Protein AF-A0A149QA70-F1 (afdb_monomer_lite)

Secondary structure (DSSP, 8-state):
----STHHHHHT--HHHHS-HHHHHHHHHHHTTS-GGGGGGGHHHHHHHHHHHTTT---HHHHHHHHHHTT--HHHHHHHHHHSTT--SS--

Sequence (92 aa):
MKATGNFEAARDVDPMVVLSDKTRAHIDHWLSKFPPDRKRSAVLQGLHAAQEQNQGWLTDELIAGVAKYLDLPPVWAYEVASFYSMFETEKV

Foldseek 3Di:
DPCPVCPVVLPPQALVPLDDPQLLVQLVVVCVVDDLVPLLVSLLSSLVSLCVVVVRADESSSLSSSQVSSVHDSVSSVCNLVVDPSHHHDDD

Radius of gyration: 12.08 Å; chains: 1; bounding box: 27×23×28 Å

pLDDT: mean 89.78, std 13.56, range [36.09, 97.94]

Structure (mmCIF, N/CA/C/O backbone):
data_AF-A0A149QA70-F1
#
_entry.id   AF-A0A149QA70-F1
#
loop_
_atom_site.group_PDB
_atom_site.id
_atom_site.type_symbol
_atom_site.label_atom_id
_atom_site.label_alt_id
_atom_site.label_comp_id
_atom_site.label_asym_id
_atom_site.label_entity_id
_atom_site.label_seq_id
_atom_site.pdbx_PDB_ins_code
_atom_site.Cartn_x
_atom_site.Cartn_y
_atom_site.Cartn_z
_atom_site.occupancy
_atom_site.B_iso_or_equiv
_atom_site.auth_seq_id
_atom_site.auth_comp_id
_atom_site.auth_asym_id
_atom_site.auth_atom_id
_atom_site.pdbx_PDB_model_num
ATOM 1 N N . MET A 1 1 ? 0.167 -11.701 16.856 1.00 44.34 1 MET A N 1
ATOM 2 C CA . MET A 1 1 ? -0.741 -11.364 15.741 1.00 44.34 1 MET A CA 1
ATOM 3 C C . MET A 1 1 ? -2.161 -11.673 16.187 1.00 44.34 1 MET A C 1
ATOM 5 O O . MET A 1 1 ? -2.484 -12.845 16.340 1.00 44.34 1 MET A O 1
ATOM 9 N N . LYS A 1 2 ? -2.982 -10.661 16.495 1.00 36.09 2 LYS A N 1
ATOM 10 C CA . LYS A 1 2 ? -4.428 -10.882 16.620 1.00 36.09 2 LYS A CA 1
ATOM 11 C C . LYS A 1 2 ? -4.941 -11.037 15.192 1.00 36.09 2 LYS A C 1
ATOM 13 O O . LYS A 1 2 ? -4.947 -10.069 14.446 1.00 36.09 2 LYS A O 1
ATOM 18 N N . ALA A 1 3 ? -5.238 -12.265 14.781 1.00 41.84 3 ALA A N 1
ATOM 19 C CA . ALA A 1 3 ? -5.828 -12.512 13.475 1.00 41.84 3 ALA A CA 1
ATOM 20 C C . ALA A 1 3 ? -7.254 -11.946 13.498 1.00 41.84 3 ALA A C 1
ATOM 22 O O . ALA A 1 3 ? -8.141 -12.535 14.108 1.00 41.84 3 ALA A O 1
ATOM 23 N N . THR A 1 4 ? -7.466 -10.798 12.862 1.00 56.84 4 THR A N 1
ATOM 24 C CA . THR A 1 4 ? -8.766 -10.121 12.716 1.00 56.84 4 THR A CA 1
ATOM 25 C C . THR A 1 4 ? -9.760 -10.894 11.839 1.00 56.84 4 THR A C 1
ATOM 27 O O . THR A 1 4 ? -10.868 -10.427 11.622 1.00 56.84 4 THR A O 1
ATOM 30 N N . GLY A 1 5 ? -9.409 -12.087 11.340 1.00 50.91 5 GLY A N 1
ATOM 31 C CA . GLY A 1 5 ? -10.277 -12.890 10.467 1.00 50.91 5 GLY A CA 1
ATOM 32 C C . GLY A 1 5 ? -10.369 -12.380 9.022 1.00 50.91 5 GLY A C 1
ATOM 33 O O . GLY A 1 5 ? -11.015 -13.010 8.194 1.00 50.91 5 GLY A O 1
ATOM 34 N N . ASN A 1 6 ? -9.662 -11.301 8.682 1.00 60.28 6 ASN A N 1
ATOM 35 C CA . ASN A 1 6 ? -9.771 -10.598 7.399 1.00 60.28 6 ASN A CA 1
ATOM 36 C C . ASN A 1 6 ? -8.897 -11.161 6.262 1.00 60.28 6 ASN A C 1
ATOM 38 O O . ASN A 1 6 ? -8.793 -10.556 5.196 1.00 60.28 6 ASN A O 1
ATOM 42 N N . PHE A 1 7 ? -8.284 -12.335 6.443 1.00 57.41 7 PHE A N 1
ATOM 43 C CA . PHE A 1 7 ? -7.491 -12.974 5.383 1.00 57.41 7 PHE A CA 1
ATOM 44 C C . PHE A 1 7 ? -8.344 -13.314 4.146 1.00 57.41 7 PHE A C 1
ATOM 46 O O . PHE A 1 7 ? -7.833 -13.323 3.030 1.00 57.41 7 PHE A O 1
ATOM 53 N N . GLU A 1 8 ? -9.644 -13.567 4.341 1.00 63.53 8 GLU A N 1
ATOM 54 C CA . GLU A 1 8 ? -10.623 -13.740 3.258 1.00 63.53 8 GLU A CA 1
ATOM 55 C C . GLU A 1 8 ? -10.823 -12.433 2.468 1.00 63.53 8 GLU A C 1
ATOM 57 O O . GLU A 1 8 ? -10.746 -12.451 1.244 1.00 63.53 8 GLU A O 1
ATOM 62 N N . ALA A 1 9 ? -10.970 -11.286 3.146 1.00 63.69 9 ALA A N 1
ATOM 63 C CA . ALA A 1 9 ? -11.139 -9.979 2.495 1.00 63.69 9 ALA A CA 1
ATOM 64 C C . ALA A 1 9 ? -9.899 -9.562 1.676 1.00 63.69 9 ALA A C 1
ATOM 66 O O . ALA A 1 9 ? -10.009 -8.993 0.592 1.00 63.69 9 ALA A O 1
ATOM 67 N N . ALA A 1 10 ? -8.703 -9.910 2.156 1.00 70.62 10 ALA A N 1
ATOM 68 C CA . ALA A 1 10 ? -7.445 -9.646 1.459 1.00 70.62 10 ALA A CA 1
ATOM 69 C C . ALA A 1 10 ? -7.178 -10.591 0.266 1.00 70.62 10 ALA A C 1
ATOM 71 O O . ALA A 1 10 ? -6.396 -10.247 -0.630 1.00 70.62 10 ALA A O 1
ATOM 72 N N . ARG A 1 11 ? -7.801 -11.781 0.231 1.00 73.06 11 ARG A N 1
ATOM 73 C CA . ARG A 1 11 ? -7.530 -12.818 -0.782 1.00 73.06 11 ARG A CA 1
ATOM 74 C C . ARG A 1 11 ? -7.904 -12.350 -2.184 1.00 73.06 11 ARG A C 1
ATOM 76 O O . ARG A 1 11 ? -7.071 -12.429 -3.087 1.00 73.06 11 ARG A O 1
ATOM 83 N N . ASP A 1 12 ? -9.081 -11.753 -2.334 1.00 79.06 12 ASP A N 1
ATOM 84 C CA . ASP A 1 12 ? -9.654 -11.389 -3.636 1.00 79.06 12 ASP A CA 1
ATOM 85 C C . ASP A 1 12 ? -9.637 -9.878 -3.913 1.00 79.06 12 ASP A C 1
ATOM 87 O O . ASP A 1 12 ? -10.302 -9.402 -4.827 1.00 79.06 12 ASP A O 1
ATOM 91 N N . VAL A 1 13 ? -8.832 -9.107 -3.166 1.00 88.25 13 VAL A N 1
ATOM 92 C CA . VAL A 1 13 ? -8.775 -7.652 -3.366 1.00 88.25 13 VAL A CA 1
ATOM 93 C C . VAL A 1 13 ? -8.249 -7.295 -4.763 1.00 88.25 13 VAL A C 1
ATOM 95 O O . VAL A 1 13 ? -7.199 -7.799 -5.177 1.00 88.25 13 VAL A O 1
ATOM 98 N N . ASP A 1 14 ? -8.959 -6.426 -5.479 1.00 92.88 14 ASP A N 1
ATOM 99 C CA . ASP A 1 14 ? -8.492 -5.841 -6.735 1.00 92.88 14 ASP A CA 1
ATOM 100 C C . ASP A 1 14 ? -7.782 -4.503 -6.439 1.00 92.88 14 ASP A C 1
ATOM 102 O O . ASP A 1 14 ? -8.440 -3.549 -5.999 1.00 92.88 14 ASP A O 1
ATOM 106 N N . PRO A 1 15 ? -6.456 -4.387 -6.673 1.00 93.69 15 PRO A N 1
ATOM 107 C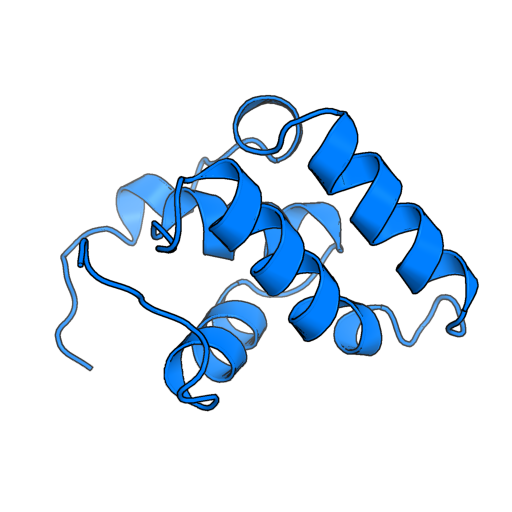 CA . PRO A 1 15 ? -5.715 -3.147 -6.444 1.00 93.69 15 PRO A CA 1
ATOM 108 C C . PRO A 1 15 ? -6.237 -1.959 -7.271 1.00 93.69 15 PRO A C 1
ATOM 110 O O . PRO A 1 15 ? -6.030 -0.807 -6.885 1.00 93.69 15 PRO A O 1
ATOM 113 N N . MET A 1 16 ? -6.918 -2.205 -8.397 1.00 94.81 16 MET A N 1
ATOM 114 C CA . MET A 1 16 ? -7.490 -1.148 -9.239 1.00 94.81 16 MET A CA 1
ATOM 115 C C . MET A 1 16 ? -8.760 -0.545 -8.634 1.00 94.81 16 MET A C 1
ATOM 117 O O . MET A 1 16 ? -9.081 0.615 -8.896 1.00 94.81 16 MET A O 1
ATOM 121 N N . VAL A 1 17 ? -9.462 -1.309 -7.798 1.00 94.12 17 VAL A N 1
ATOM 122 C CA . VAL A 1 17 ? -10.698 -0.872 -7.141 1.00 94.12 17 VAL A CA 1
ATOM 123 C C . VAL A 1 17 ? -10.406 -0.279 -5.766 1.00 94.12 17 VAL A C 1
ATOM 125 O O . VAL A 1 17 ? -10.952 0.765 -5.422 1.00 94.12 17 VAL A O 1
ATOM 128 N N . VAL A 1 18 ? -9.537 -0.923 -4.979 1.00 95.44 18 VAL A N 1
ATOM 129 C CA . VAL A 1 18 ? -9.293 -0.528 -3.580 1.00 95.44 18 VAL A CA 1
ATOM 130 C C . VAL A 1 18 ? -8.367 0.684 -3.447 1.00 95.44 18 VAL A C 1
ATOM 132 O O . VAL A 1 18 ? -8.517 1.478 -2.521 1.00 95.44 18 VAL A O 1
ATOM 135 N N . LEU A 1 19 ? -7.402 0.856 -4.355 1.00 97.12 19 LEU A N 1
ATOM 136 C CA . LEU A 1 19 ? -6.522 2.025 -4.356 1.00 97.12 19 LEU A CA 1
ATOM 137 C C . LEU A 1 19 ? -7.149 3.129 -5.208 1.00 97.12 19 LEU A C 1
ATOM 139 O O . LEU A 1 19 ? -7.749 2.865 -6.243 1.00 97.12 19 LEU A O 1
ATOM 143 N N . SER A 1 20 ? -7.001 4.381 -4.798 1.00 97.94 20 SER A N 1
ATOM 144 C CA . SER A 1 20 ? -7.392 5.524 -5.623 1.00 97.94 20 SER A CA 1
ATOM 145 C C . SER A 1 20 ? -6.368 5.778 -6.733 1.00 97.94 20 SER A C 1
ATOM 147 O O . SER A 1 20 ? -5.201 5.394 -6.612 1.00 97.94 20 SER A O 1
ATOM 149 N N . ASP A 1 21 ? -6.767 6.503 -7.783 1.00 97.69 21 ASP A N 1
ATOM 150 C CA . ASP A 1 21 ? -5.843 6.954 -8.835 1.00 97.69 21 ASP A CA 1
ATOM 151 C C . ASP A 1 21 ? -4.658 7.741 -8.263 1.00 97.69 21 ASP A C 1
ATOM 153 O O . ASP A 1 21 ? -3.512 7.533 -8.661 1.00 97.69 21 ASP A O 1
ATOM 157 N N . LYS A 1 22 ? -4.922 8.604 -7.272 1.00 97.69 22 LYS A N 1
ATOM 158 C CA . LYS A 1 22 ? -3.888 9.383 -6.582 1.00 97.69 22 LYS A CA 1
ATOM 159 C C . LYS A 1 22 ? -2.881 8.469 -5.879 1.00 97.69 22 LYS A C 1
ATOM 161 O O . LYS A 1 22 ? -1.678 8.701 -5.977 1.00 97.69 22 LYS A O 1
ATOM 166 N N . THR A 1 23 ? -3.362 7.436 -5.191 1.00 97.88 23 THR A N 1
ATOM 167 C CA . THR A 1 23 ? -2.515 6.470 -4.479 1.00 97.88 23 THR A CA 1
ATOM 168 C C . THR A 1 23 ? -1.656 5.669 -5.446 1.00 97.88 23 THR A C 1
ATOM 170 O O . THR A 1 23 ? -0.451 5.560 -5.238 1.00 97.88 23 THR A O 1
ATOM 173 N N . ARG A 1 24 ? -2.240 5.170 -6.541 1.00 97.94 24 ARG A N 1
ATOM 174 C CA . ARG A 1 24 ? -1.493 4.452 -7.584 1.00 97.94 24 ARG A CA 1
ATOM 175 C C . ARG A 1 24 ? -0.411 5.317 -8.217 1.00 97.94 24 ARG A C 1
ATOM 177 O O . ARG A 1 24 ? 0.742 4.904 -8.252 1.00 97.94 24 ARG A O 1
ATOM 184 N N . ALA A 1 25 ? -0.745 6.550 -8.598 1.00 97.88 25 ALA A N 1
ATOM 185 C CA . ALA A 1 25 ? 0.224 7.487 -9.158 1.00 97.88 25 ALA A CA 1
ATOM 186 C C . ALA A 1 25 ? 1.364 7.810 -8.173 1.00 97.88 25 ALA A C 1
ATOM 188 O O . ALA A 1 25 ? 2.521 7.941 -8.577 1.00 97.88 25 ALA A O 1
ATOM 189 N N . HIS A 1 26 ? 1.061 7.909 -6.873 1.00 97.69 26 HIS A N 1
ATOM 190 C CA . HIS A 1 26 ? 2.078 8.078 -5.834 1.00 97.69 26 HIS A CA 1
ATOM 191 C C . HIS A 1 26 ? 3.008 6.859 -5.762 1.00 97.69 26 HIS A C 1
ATOM 193 O O . HIS A 1 26 ? 4.228 7.016 -5.689 1.00 97.69 26 HIS A O 1
ATOM 199 N N . ILE A 1 27 ? 2.448 5.647 -5.811 1.00 97.12 27 ILE A N 1
ATOM 200 C CA . ILE A 1 27 ? 3.236 4.412 -5.824 1.00 97.12 27 ILE A CA 1
ATOM 201 C C . ILE A 1 27 ? 4.133 4.363 -7.065 1.00 97.12 27 ILE A C 1
ATOM 203 O O . ILE A 1 27 ? 5.332 4.130 -6.920 1.00 97.12 27 ILE A O 1
ATOM 207 N N . ASP A 1 28 ? 3.600 4.653 -8.252 1.00 96.81 28 ASP A N 1
ATOM 208 C CA . ASP A 1 28 ? 4.357 4.643 -9.511 1.00 96.81 28 ASP A CA 1
ATOM 209 C C . ASP A 1 28 ? 5.514 5.649 -9.492 1.00 96.81 28 ASP A C 1
ATOM 211 O O . ASP A 1 28 ? 6.626 5.337 -9.926 1.00 96.81 28 ASP A O 1
ATOM 215 N N . HIS A 1 29 ? 5.286 6.837 -8.920 1.00 96.75 29 HIS A N 1
ATOM 216 C CA . HIS A 1 29 ? 6.325 7.850 -8.733 1.00 96.75 29 HIS A CA 1
ATOM 217 C C . HIS A 1 29 ? 7.493 7.344 -7.875 1.00 96.75 29 HIS A C 1
ATOM 219 O O . HIS A 1 29 ? 8.650 7.683 -8.129 1.00 96.75 29 HIS A O 1
ATOM 225 N N . TRP A 1 30 ? 7.219 6.552 -6.838 1.00 96.25 30 TRP A N 1
ATOM 226 C CA . TRP A 1 30 ? 8.278 5.953 -6.026 1.00 96.25 30 TRP A CA 1
ATOM 227 C C . TRP A 1 30 ? 8.894 4.731 -6.683 1.00 96.25 30 TRP A C 1
ATOM 229 O O . TRP A 1 30 ? 10.105 4.539 -6.581 1.00 96.25 30 TRP A O 1
ATOM 239 N N . LEU A 1 31 ? 8.097 3.940 -7.395 1.00 94.69 31 LEU A N 1
ATOM 240 C CA . LEU A 1 31 ? 8.571 2.782 -8.133 1.00 94.69 31 LEU A CA 1
ATOM 241 C C . LEU A 1 31 ? 9.613 3.185 -9.182 1.00 94.69 31 LEU A C 1
ATOM 243 O O . LEU A 1 31 ? 10.633 2.514 -9.308 1.00 94.69 31 LEU A O 1
ATOM 247 N N . SER A 1 32 ? 9.431 4.332 -9.848 1.00 95.38 32 SER A N 1
ATOM 248 C CA . SER A 1 32 ? 10.390 4.854 -10.830 1.00 95.38 32 SER A CA 1
ATOM 249 C C . SER A 1 32 ? 11.745 5.261 -10.235 1.00 95.38 32 SER A C 1
ATOM 251 O O . SER A 1 32 ? 12.684 5.521 -10.986 1.00 95.38 32 SER A O 1
ATOM 253 N N . LYS A 1 33 ? 11.867 5.359 -8.903 1.00 94.56 33 LYS A N 1
ATOM 254 C CA . LYS A 1 33 ? 13.131 5.682 -8.216 1.00 94.56 33 LYS A CA 1
ATOM 255 C C . LYS A 1 33 ? 13.967 4.446 -7.895 1.00 94.56 33 LYS A C 1
ATOM 257 O O . LYS A 1 33 ? 15.115 4.592 -7.476 1.00 94.56 33 LYS A O 1
ATOM 262 N N . PHE A 1 34 ? 13.413 3.249 -8.073 1.00 92.19 34 PHE A N 1
ATOM 263 C CA . PHE A 1 34 ? 14.080 1.994 -7.756 1.00 92.19 34 PHE A CA 1
ATOM 264 C C . PHE A 1 34 ? 14.272 1.136 -9.013 1.00 92.19 34 PHE A C 1
ATOM 266 O O . PHE A 1 34 ? 13.487 1.225 -9.956 1.00 92.19 34 PHE A O 1
ATOM 273 N N . PRO A 1 35 ? 15.306 0.278 -9.040 1.00 93.56 35 PRO A N 1
ATOM 274 C CA . PRO A 1 35 ? 15.435 -0.745 -10.068 1.00 93.56 35 PRO A CA 1
ATOM 275 C C . PRO A 1 35 ? 14.180 -1.639 -10.159 1.00 93.56 35 PRO A C 1
ATOM 277 O O . PRO A 1 35 ? 13.555 -1.901 -9.125 1.00 93.56 35 PRO A O 1
ATOM 280 N N . PRO A 1 36 ? 13.817 -2.153 -11.352 1.00 88.06 36 PRO A N 1
ATOM 281 C CA . PRO A 1 36 ? 12.603 -2.957 -11.547 1.00 88.06 36 PRO A CA 1
ATOM 282 C C . PRO A 1 36 ? 12.510 -4.222 -10.678 1.00 88.06 36 PRO A C 1
ATOM 284 O O . PRO A 1 36 ? 11.412 -4.677 -10.366 1.00 88.06 36 PRO A O 1
ATOM 287 N N . ASP A 1 37 ? 13.649 -4.780 -10.266 1.00 90.38 37 ASP A N 1
ATOM 288 C CA . ASP A 1 37 ? 13.780 -5.940 -9.376 1.00 90.38 37 ASP A CA 1
ATOM 289 C C . ASP A 1 37 ? 13.636 -5.586 -7.882 1.00 90.38 37 ASP A C 1
ATOM 291 O O . ASP A 1 37 ? 13.579 -6.471 -7.030 1.00 90.38 37 ASP A O 1
ATOM 295 N N . ARG A 1 38 ? 13.544 -4.294 -7.539 1.00 92.94 38 ARG A N 1
ATOM 296 C CA . ARG A 1 38 ? 13.520 -3.784 -6.156 1.00 92.94 38 ARG A CA 1
ATOM 297 C C . ARG A 1 38 ? 12.218 -3.076 -5.790 1.00 92.94 38 ARG A C 1
ATOM 299 O O . ARG A 1 38 ? 12.211 -2.149 -4.980 1.00 92.94 38 ARG A O 1
ATOM 306 N N . LYS A 1 39 ? 11.090 -3.562 -6.312 1.00 91.69 39 LYS A N 1
ATOM 307 C CA . LYS A 1 39 ? 9.750 -3.002 -6.041 1.00 91.69 39 LYS A CA 1
ATOM 308 C C . LYS A 1 39 ? 9.399 -2.929 -4.548 1.00 91.69 39 LYS A C 1
ATOM 310 O O . LYS A 1 39 ? 8.674 -2.030 -4.132 1.00 91.69 39 LYS A O 1
ATOM 315 N N . ARG A 1 40 ? 9.966 -3.819 -3.716 1.00 93.12 40 ARG A N 1
ATOM 316 C CA . ARG A 1 40 ? 9.772 -3.826 -2.250 1.00 93.12 40 ARG A CA 1
ATOM 317 C C . ARG A 1 40 ? 10.124 -2.486 -1.594 1.00 93.12 40 ARG A C 1
ATOM 319 O O . ARG A 1 40 ? 9.505 -2.122 -0.599 1.00 93.12 40 ARG A O 1
ATOM 326 N N . SER A 1 41 ? 11.066 -1.728 -2.154 1.00 94.38 41 SER A N 1
ATOM 327 C CA . SER A 1 41 ? 11.449 -0.414 -1.627 1.00 94.38 41 SER A CA 1
ATOM 328 C C . SER A 1 41 ? 10.318 0.623 -1.685 1.00 94.38 41 SER A C 1
ATOM 330 O O . SER A 1 41 ? 10.333 1.572 -0.905 1.00 94.38 41 SER A O 1
ATOM 332 N N . ALA A 1 42 ? 9.312 0.429 -2.545 1.00 96.44 42 ALA A N 1
ATOM 333 C CA . ALA A 1 42 ? 8.156 1.317 -2.650 1.00 96.44 42 ALA A CA 1
ATOM 334 C C . ALA A 1 42 ? 7.035 1.003 -1.636 1.00 96.44 42 ALA A C 1
ATOM 336 O O . ALA A 1 42 ? 6.129 1.818 -1.484 1.00 96.44 42 ALA A O 1
ATOM 337 N N . VAL A 1 43 ? 7.090 -0.124 -0.908 1.00 96.88 43 VAL A N 1
ATOM 338 C CA . VAL A 1 43 ? 6.003 -0.567 -0.005 1.00 96.88 43 VAL A CA 1
ATOM 339 C C . VAL A 1 43 ? 5.691 0.470 1.069 1.00 96.88 43 VAL A C 1
ATOM 341 O O . VAL A 1 43 ? 4.528 0.792 1.276 1.00 96.88 43 VAL A O 1
ATOM 344 N N . LEU A 1 44 ? 6.713 1.032 1.720 1.00 96.50 44 LEU A N 1
ATOM 345 C CA . LEU A 1 44 ? 6.517 2.015 2.790 1.00 96.50 44 LEU A CA 1
ATOM 346 C C . LEU A 1 44 ? 5.781 3.264 2.282 1.00 96.50 44 LEU A C 1
ATOM 348 O O . LEU A 1 44 ? 4.853 3.743 2.924 1.00 96.50 44 LEU A O 1
ATOM 352 N N . GLN A 1 45 ? 6.155 3.753 1.099 1.00 97.25 45 GLN A N 1
ATOM 353 C CA . GLN A 1 45 ? 5.524 4.924 0.486 1.00 97.25 45 GLN A CA 1
ATOM 354 C C . GLN A 1 45 ? 4.117 4.604 -0.038 1.00 97.25 45 GLN A C 1
ATOM 356 O O . GLN A 1 45 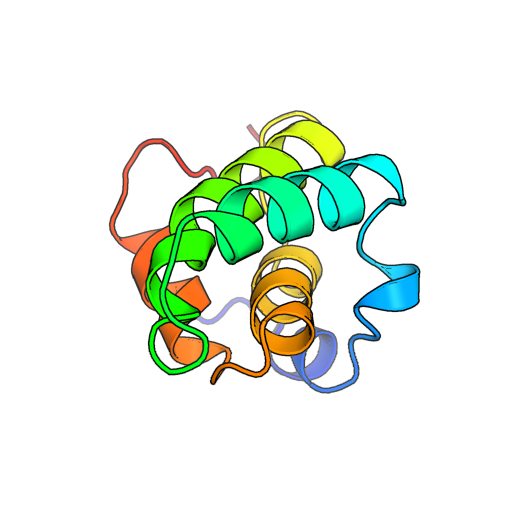? 3.212 5.427 0.075 1.00 97.25 45 GLN A O 1
ATOM 361 N N . GLY A 1 46 ? 3.900 3.386 -0.540 1.00 97.62 46 GLY A N 1
ATOM 362 C CA . GLY A 1 46 ? 2.573 2.925 -0.941 1.00 97.62 46 GLY A CA 1
ATOM 363 C C . GLY A 1 46 ? 1.601 2.801 0.227 1.00 97.62 46 GLY A C 1
ATOM 364 O O . GLY A 1 46 ? 0.469 3.267 0.125 1.00 97.62 46 GLY A O 1
ATOM 365 N N . LEU A 1 47 ? 2.046 2.242 1.356 1.00 97.81 47 LEU A N 1
ATOM 366 C CA . LEU A 1 47 ? 1.240 2.159 2.576 1.00 97.81 47 LEU A CA 1
ATOM 367 C C . LEU A 1 47 ? 0.937 3.544 3.150 1.00 97.81 47 LEU A C 1
ATOM 369 O O . LEU A 1 47 ? -0.184 3.791 3.577 1.00 97.81 47 LEU A O 1
ATOM 373 N N . HIS A 1 48 ? 1.892 4.474 3.095 1.00 97.69 48 HIS A N 1
ATOM 374 C CA . HIS A 1 48 ? 1.660 5.852 3.521 1.00 97.69 48 HIS A CA 1
ATOM 375 C C . HIS A 1 48 ? 0.553 6.529 2.701 1.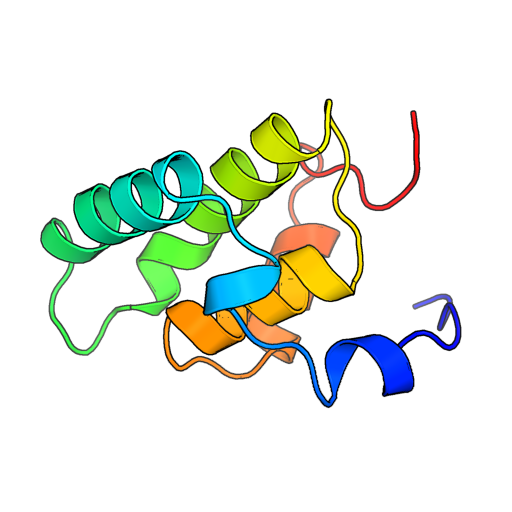00 97.69 48 HIS A C 1
ATOM 377 O O . HIS A 1 48 ? -0.409 7.042 3.270 1.00 97.69 48 HIS A O 1
ATOM 383 N N . ALA A 1 49 ? 0.622 6.441 1.370 1.00 97.94 49 ALA A N 1
ATOM 384 C CA . ALA A 1 49 ? -0.415 6.985 0.496 1.00 97.94 49 ALA A CA 1
ATOM 385 C C . ALA A 1 49 ? -1.783 6.297 0.694 1.00 97.94 49 ALA A C 1
ATOM 387 O O . ALA A 1 49 ? -2.820 6.961 0.677 1.00 97.94 49 ALA A O 1
ATOM 388 N N . ALA A 1 50 ? -1.803 4.980 0.924 1.00 97.62 50 ALA A N 1
ATOM 389 C CA . ALA A 1 50 ? -3.030 4.240 1.218 1.00 97.62 50 ALA A CA 1
ATOM 390 C C . ALA A 1 50 ? -3.649 4.631 2.575 1.00 97.62 50 ALA A C 1
ATOM 392 O O . ALA A 1 50 ? -4.872 4.703 2.694 1.00 97.62 50 ALA A O 1
ATOM 393 N N . GLN A 1 51 ? -2.826 4.945 3.578 1.00 97.38 51 GLN A N 1
ATOM 394 C CA . GLN A 1 51 ? -3.295 5.440 4.872 1.00 97.38 51 GLN A CA 1
ATOM 395 C C . GLN A 1 51 ? -3.911 6.836 4.747 1.00 97.38 51 GLN A C 1
ATOM 397 O O . GLN A 1 51 ? -4.986 7.092 5.291 1.00 97.38 51 GLN A O 1
ATOM 402 N N . GLU A 1 52 ? -3.269 7.735 3.995 1.00 96.94 52 GLU A N 1
ATOM 403 C CA . GLU A 1 52 ? -3.827 9.057 3.692 1.00 96.94 52 GLU A CA 1
ATOM 404 C C . GLU A 1 52 ? -5.164 8.950 2.949 1.00 96.94 52 GLU A C 1
ATOM 406 O O . GLU A 1 52 ? -6.116 9.660 3.279 1.00 96.94 52 GLU A O 1
ATOM 411 N N . GLN A 1 53 ? -5.257 8.036 1.976 1.00 96.81 53 GLN A N 1
ATOM 412 C CA . GLN A 1 53 ? -6.498 7.756 1.253 1.00 96.81 53 GLN A CA 1
ATOM 413 C C . GLN A 1 53 ? -7.640 7.377 2.205 1.00 96.81 53 GLN A C 1
ATOM 415 O O . GLN A 1 53 ? -8.780 7.776 1.977 1.00 96.81 53 GLN A O 1
ATOM 420 N N . ASN A 1 54 ? -7.340 6.629 3.265 1.00 96.19 54 ASN A N 1
ATOM 421 C CA . ASN A 1 54 ? -8.323 6.110 4.210 1.00 96.19 54 ASN A CA 1
ATOM 422 C C . ASN A 1 54 ? -8.360 6.891 5.534 1.00 96.19 54 ASN A C 1
ATOM 424 O O . ASN A 1 54 ? -8.674 6.350 6.591 1.00 96.19 54 ASN A O 1
ATOM 428 N N . GLN A 1 55 ? -8.073 8.195 5.472 1.00 94.69 55 GLN A N 1
ATOM 429 C CA . GLN A 1 55 ? -8.259 9.131 6.587 1.00 94.69 55 GLN A CA 1
ATOM 430 C C . GLN A 1 55 ? -7.435 8.791 7.840 1.00 94.69 55 GLN A C 1
ATOM 432 O O . GLN A 1 55 ? -7.860 9.078 8.957 1.00 94.69 55 GLN A O 1
ATOM 437 N N . GLY A 1 56 ? -6.243 8.217 7.662 1.00 94.44 56 GLY A N 1
ATOM 438 C CA . GLY A 1 56 ? -5.263 8.068 8.738 1.00 94.44 56 GLY A CA 1
ATOM 439 C C . GLY A 1 56 ? -5.084 6.656 9.285 1.00 94.44 56 GLY A C 1
ATOM 440 O O . GLY A 1 56 ? -4.248 6.492 10.164 1.00 94.44 56 GLY A O 1
ATOM 441 N N . TRP A 1 57 ? -5.771 5.645 8.749 1.00 94.88 57 TRP A N 1
ATOM 442 C CA . TRP A 1 57 ? -5.573 4.241 9.137 1.00 94.88 57 TRP A CA 1
ATOM 443 C C . TRP A 1 57 ? -5.650 3.290 7.933 1.00 94.88 57 TRP A C 1
ATOM 445 O O . TRP A 1 57 ? -6.175 3.639 6.877 1.00 94.88 57 TRP A O 1
ATOM 455 N N . LEU A 1 58 ? -5.123 2.078 8.074 1.00 94.56 58 LEU A N 1
ATOM 456 C CA . LEU A 1 58 ? -5.012 1.060 7.033 1.00 94.56 58 LEU A CA 1
ATOM 457 C C . LEU A 1 58 ? -5.931 -0.126 7.322 1.00 94.56 58 LEU A C 1
ATOM 459 O O . LEU A 1 58 ? -5.839 -0.752 8.374 1.00 94.56 58 LEU A O 1
ATOM 463 N N . THR A 1 59 ? -6.769 -0.477 6.346 1.00 94.00 59 THR A N 1
ATOM 464 C CA . THR A 1 59 ? -7.496 -1.750 6.334 1.00 94.00 59 THR A CA 1
ATOM 465 C C . THR A 1 59 ? -6.625 -2.867 5.764 1.00 94.00 59 THR A C 1
ATOM 467 O O . THR A 1 59 ? -5.683 -2.627 5.005 1.00 94.00 59 THR A O 1
ATOM 470 N N . ASP A 1 60 ? -6.998 -4.112 6.056 1.00 92.81 60 ASP A N 1
ATOM 471 C CA . ASP A 1 60 ? -6.405 -5.299 5.433 1.00 92.81 60 ASP A CA 1
ATOM 472 C C . ASP A 1 60 ? -6.452 -5.249 3.897 1.00 92.81 60 ASP A C 1
ATOM 474 O O . ASP A 1 60 ? -5.477 -5.580 3.223 1.00 92.81 60 ASP A O 1
ATOM 478 N N . GLU A 1 61 ? -7.561 -4.765 3.337 1.00 93.81 61 GLU A N 1
ATOM 479 C CA . GLU A 1 61 ? -7.761 -4.612 1.894 1.00 93.81 61 GLU A CA 1
ATOM 480 C C . GLU A 1 61 ? -6.783 -3.598 1.287 1.00 93.81 61 GLU A C 1
ATOM 482 O O . GLU A 1 61 ? -6.251 -3.830 0.204 1.00 93.81 61 GLU A O 1
ATOM 487 N N . LEU A 1 62 ? -6.495 -2.495 1.988 1.00 95.56 62 LEU A N 1
ATOM 488 C CA . LEU A 1 62 ? -5.534 -1.486 1.536 1.00 95.56 62 LEU A CA 1
ATOM 489 C C . LEU A 1 62 ? -4.100 -2.012 1.589 1.00 95.56 62 LEU A C 1
ATOM 491 O O . LEU A 1 62 ? -3.349 -1.831 0.630 1.00 95.56 62 LEU A O 1
ATOM 495 N N . ILE A 1 63 ? -3.725 -2.709 2.667 1.00 95.88 63 ILE A N 1
ATOM 496 C CA . ILE A 1 63 ? -2.392 -3.318 2.803 1.00 95.88 63 ILE A CA 1
ATOM 497 C C . ILE A 1 63 ? -2.181 -4.370 1.706 1.00 95.88 63 ILE A C 1
ATOM 499 O O . ILE A 1 63 ? -1.167 -4.349 1.000 1.00 95.88 63 ILE A O 1
ATOM 503 N N . ALA A 1 64 ? -3.160 -5.257 1.513 1.00 95.25 64 ALA A N 1
ATOM 504 C CA . ALA A 1 64 ? -3.135 -6.261 0.458 1.00 95.25 64 ALA A CA 1
ATOM 505 C C . ALA A 1 64 ? -3.173 -5.629 -0.943 1.00 95.25 64 ALA A C 1
ATOM 507 O O . ALA A 1 64 ? -2.468 -6.091 -1.840 1.00 95.25 64 ALA A O 1
ATOM 508 N N . GLY A 1 65 ? -3.933 -4.548 -1.125 1.00 96.25 65 GLY A N 1
ATOM 509 C CA . GLY A 1 65 ? -4.016 -3.784 -2.366 1.00 96.25 65 GLY A CA 1
ATOM 510 C C . GLY A 1 65 ? -2.667 -3.198 -2.771 1.00 96.25 65 GLY A C 1
ATOM 511 O O . GLY A 1 65 ? -2.244 -3.378 -3.910 1.00 96.25 65 GLY A O 1
ATOM 512 N N . VAL A 1 66 ? -1.941 -2.576 -1.835 1.00 97.06 66 VAL A N 1
ATOM 513 C CA . VAL A 1 66 ? -0.580 -2.067 -2.083 1.00 97.06 66 VAL A CA 1
ATOM 514 C C . VAL A 1 66 ? 0.370 -3.202 -2.467 1.00 97.06 66 VAL A C 1
ATOM 516 O O . VAL A 1 66 ? 1.124 -3.067 -3.432 1.00 97.06 66 VAL A O 1
ATOM 519 N N . ALA A 1 67 ? 0.322 -4.334 -1.758 1.00 96.06 67 ALA A N 1
ATOM 520 C CA . ALA A 1 67 ? 1.164 -5.486 -2.074 1.00 96.06 67 ALA A CA 1
ATOM 521 C C . ALA A 1 67 ? 0.883 -6.043 -3.477 1.00 96.06 67 ALA A C 1
ATOM 523 O O . ALA A 1 67 ? 1.816 -6.229 -4.257 1.00 96.06 67 ALA A O 1
ATOM 524 N N . LYS A 1 68 ? -0.396 -6.245 -3.823 1.00 95.50 68 LYS A N 1
ATOM 525 C CA . LYS A 1 68 ? -0.810 -6.725 -5.148 1.00 95.50 68 LYS A CA 1
ATOM 526 C C . LYS A 1 68 ? -0.448 -5.742 -6.254 1.00 95.50 68 LYS A C 1
ATOM 528 O O . LYS A 1 68 ? 0.031 -6.170 -7.297 1.00 95.50 68 LYS A O 1
ATOM 533 N N . TYR A 1 69 ? -0.622 -4.440 -6.027 1.00 96.62 69 TYR A N 1
ATOM 534 C CA . TYR A 1 69 ? -0.251 -3.414 -7.003 1.00 96.62 69 TYR A CA 1
ATOM 535 C C . TYR A 1 69 ? 1.251 -3.429 -7.316 1.00 96.62 69 TYR A C 1
ATOM 537 O O . TYR A 1 69 ? 1.659 -3.258 -8.461 1.00 96.62 69 TYR A O 1
ATOM 545 N N . LEU A 1 70 ? 2.079 -3.690 -6.303 1.00 95.44 70 LEU A N 1
ATOM 546 C CA . LEU A 1 70 ? 3.528 -3.816 -6.451 1.00 95.44 70 LEU A CA 1
ATOM 547 C C . LEU A 1 70 ? 3.989 -5.202 -6.928 1.00 95.44 70 LEU A C 1
ATOM 549 O O . LEU A 1 70 ? 5.192 -5.382 -7.125 1.00 95.44 70 LEU A O 1
ATOM 553 N N . ASP A 1 71 ? 3.070 -6.150 -7.137 1.00 94.69 71 ASP A N 1
ATOM 554 C CA . ASP A 1 71 ? 3.363 -7.552 -7.463 1.00 94.69 71 ASP A CA 1
ATOM 555 C C . ASP A 1 71 ? 4.257 -8.224 -6.399 1.00 94.69 71 ASP A C 1
ATOM 557 O O . ASP A 1 71 ? 5.293 -8.825 -6.682 1.00 94.69 71 ASP A O 1
ATOM 561 N N . LEU A 1 72 ? 3.886 -8.042 -5.126 1.00 94.06 72 LEU A N 1
ATOM 562 C CA . LEU A 1 72 ? 4.607 -8.543 -3.957 1.00 94.06 72 LEU A CA 1
ATOM 563 C C . LEU A 1 72 ? 3.722 -9.452 -3.092 1.00 94.06 72 LEU A C 1
ATOM 565 O O . LEU A 1 72 ? 2.506 -9.256 -3.021 1.00 94.06 72 LEU A O 1
ATOM 569 N N . PRO A 1 73 ? 4.319 -10.401 -2.344 1.00 92.94 73 PRO A N 1
ATOM 570 C CA . PRO A 1 73 ? 3.590 -11.171 -1.344 1.00 92.94 73 PRO A CA 1
ATOM 571 C C . PRO A 1 73 ? 2.937 -10.249 -0.293 1.00 92.94 73 PRO A C 1
ATOM 573 O O . PRO A 1 73 ? 3.651 -9.451 0.322 1.00 92.94 73 PRO A O 1
ATOM 576 N N . PRO A 1 74 ? 1.625 -10.384 -0.004 1.00 91.56 74 PRO A N 1
ATOM 577 C CA . PRO A 1 74 ? 0.932 -9.552 0.986 1.00 91.56 74 PRO A CA 1
ATOM 578 C C . PRO A 1 74 ? 1.599 -9.536 2.360 1.00 91.56 74 PRO A C 1
ATOM 580 O O . PRO A 1 74 ? 1.652 -8.495 3.011 1.00 91.56 74 PRO A O 1
ATOM 583 N N . VAL A 1 75 ? 2.183 -10.667 2.774 1.00 91.88 75 VAL A N 1
ATOM 584 C CA . VAL A 1 75 ? 2.910 -10.796 4.045 1.00 91.88 75 VAL A CA 1
ATOM 585 C C . VAL A 1 75 ? 3.991 -9.723 4.218 1.00 91.88 75 VAL A C 1
ATOM 587 O O . VAL A 1 75 ? 4.148 -9.203 5.315 1.00 91.88 75 VAL A O 1
ATOM 590 N N . TRP A 1 76 ? 4.671 -9.302 3.146 1.00 94.31 76 TRP A N 1
ATOM 591 C CA . TRP A 1 76 ? 5.695 -8.258 3.239 1.00 94.31 76 TRP A CA 1
ATOM 592 C C . TRP A 1 76 ? 5.110 -6.879 3.540 1.00 94.31 76 TRP A C 1
ATOM 594 O O . TRP A 1 76 ? 5.731 -6.105 4.265 1.00 94.31 76 TRP A O 1
ATOM 604 N N . ALA A 1 77 ? 3.935 -6.556 2.999 1.00 95.25 77 ALA A N 1
ATOM 605 C CA . ALA A 1 77 ? 3.260 -5.301 3.315 1.00 95.25 77 ALA A CA 1
ATOM 606 C C . ALA A 1 77 ? 2.721 -5.317 4.751 1.00 95.25 77 ALA A C 1
ATOM 608 O O . ALA A 1 77 ? 2.872 -4.328 5.463 1.00 95.25 77 ALA A O 1
ATOM 609 N N . TYR A 1 78 ? 2.194 -6.456 5.208 1.00 94.31 78 TYR A N 1
ATOM 610 C CA . TYR A 1 78 ? 1.773 -6.641 6.599 1.00 94.31 78 TYR A CA 1
ATOM 611 C C . TYR A 1 78 ? 2.923 -6.520 7.601 1.00 94.31 78 TYR A C 1
ATOM 613 O O . TYR A 1 78 ? 2.774 -5.875 8.639 1.00 94.31 78 TYR A O 1
ATOM 621 N N . GLU A 1 79 ? 4.086 -7.095 7.292 1.00 94.69 79 GLU A N 1
ATOM 622 C CA . GLU A 1 79 ? 5.295 -6.918 8.100 1.00 94.69 79 GLU A CA 1
ATOM 623 C C . GLU A 1 79 ? 5.641 -5.432 8.236 1.00 94.69 79 GLU A C 1
ATOM 625 O O . GLU A 1 79 ? 5.824 -4.954 9.349 1.00 94.69 79 GLU A O 1
ATOM 630 N N . VAL A 1 80 ? 5.652 -4.678 7.132 1.00 95.75 80 VAL A N 1
ATOM 631 C CA . VAL A 1 80 ? 5.950 -3.235 7.152 1.00 95.75 80 VAL A CA 1
ATOM 632 C C . VAL A 1 80 ? 4.894 -2.453 7.942 1.00 95.75 80 VAL A C 1
ATOM 634 O O . VAL A 1 80 ? 5.263 -1.653 8.800 1.00 95.75 80 VAL A O 1
ATOM 637 N N . ALA A 1 81 ? 3.604 -2.704 7.701 1.00 95.50 81 ALA A N 1
ATOM 638 C CA . ALA A 1 81 ? 2.504 -2.029 8.392 1.00 95.50 81 ALA A CA 1
ATOM 639 C C . ALA A 1 81 ? 2.524 -2.276 9.910 1.00 95.50 81 ALA A C 1
ATOM 641 O O . ALA A 1 81 ? 2.235 -1.373 10.682 1.00 95.50 81 ALA A O 1
ATOM 642 N N . SER A 1 82 ? 2.903 -3.482 10.345 1.00 93.31 82 SER A N 1
ATOM 643 C CA . SER A 1 82 ? 3.000 -3.825 11.772 1.00 93.31 82 SER A CA 1
ATOM 644 C C . SER A 1 82 ? 4.317 -3.403 12.434 1.00 93.31 82 SER A C 1
ATOM 646 O O . SER A 1 82 ? 4.375 -3.280 13.656 1.00 93.31 82 SER A O 1
ATOM 648 N N . PHE A 1 83 ? 5.382 -3.205 11.652 1.00 95.31 83 PHE A N 1
ATOM 649 C 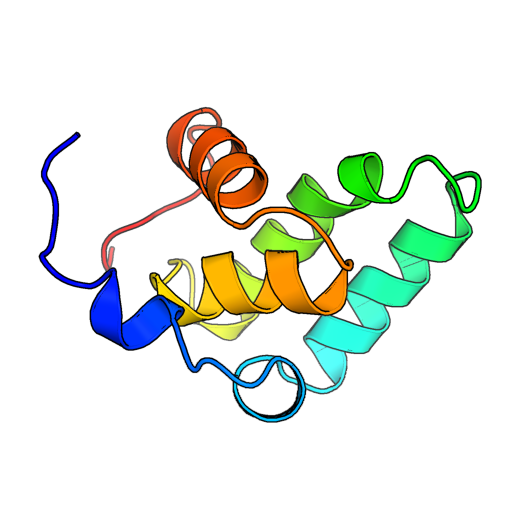CA . PHE A 1 83 ? 6.713 -2.882 12.166 1.00 95.31 83 PHE A CA 1
ATOM 650 C C . PHE A 1 83 ? 6.903 -1.384 12.425 1.00 95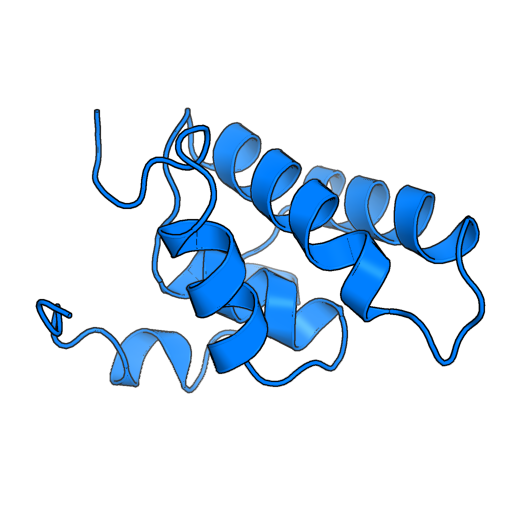.31 83 PHE A C 1
ATOM 652 O O . PHE A 1 83 ? 7.510 -1.006 13.427 1.00 95.31 83 PHE A O 1
ATOM 659 N N . TYR A 1 84 ? 6.417 -0.521 11.528 1.00 94.69 84 TYR A N 1
ATOM 660 C CA . TYR A 1 84 ? 6.575 0.926 11.671 1.00 94.69 84 TYR A CA 1
ATOM 661 C C . TYR A 1 84 ? 5.405 1.538 12.439 1.00 94.69 84 TYR A C 1
ATOM 663 O O . TYR A 1 84 ? 4.270 1.505 11.980 1.00 94.69 84 TYR A O 1
ATOM 671 N N . SER A 1 85 ? 5.703 2.213 13.549 1.00 93.25 85 SER A N 1
ATOM 672 C CA . SER A 1 85 ? 4.697 2.842 14.418 1.00 93.25 85 SER A CA 1
ATOM 673 C C . SER A 1 85 ? 3.931 4.014 13.794 1.00 93.25 85 SER A C 1
ATOM 675 O O . SER A 1 85 ? 3.042 4.550 14.435 1.00 93.25 85 SER A O 1
ATOM 677 N N . MET A 1 86 ? 4.3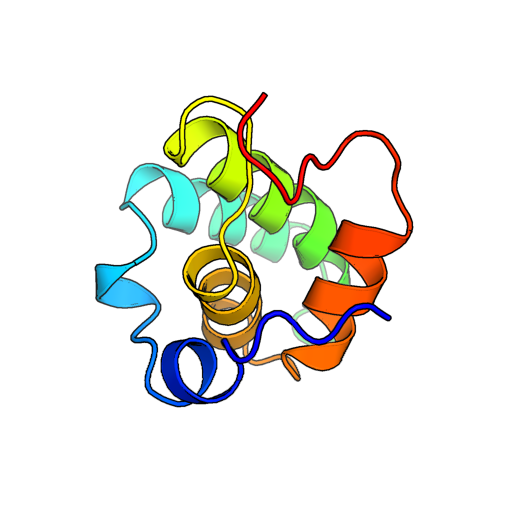00 4.470 12.593 1.00 95.31 86 MET A N 1
ATOM 678 C CA . MET A 1 86 ? 3.557 5.516 11.876 1.00 95.31 86 MET A CA 1
ATOM 679 C C . MET A 1 86 ? 2.275 4.989 11.216 1.00 95.31 86 MET A C 1
ATOM 681 O O . MET A 1 86 ? 1.454 5.787 10.760 1.00 95.31 86 MET A O 1
ATOM 685 N N . PHE A 1 87 ? 2.150 3.664 11.092 1.00 96.12 87 PHE A N 1
ATOM 686 C CA . PHE A 1 87 ? 1.019 3.028 10.440 1.00 96.12 87 PHE A CA 1
ATOM 687 C C . PHE A 1 87 ? -0.016 2.581 11.461 1.00 96.12 87 PHE A C 1
ATOM 689 O O . PHE A 1 87 ? 0.261 1.754 12.328 1.00 96.12 87 PHE A O 1
ATOM 696 N N . GLU A 1 88 ? -1.224 3.107 11.312 1.00 94.88 88 GLU A N 1
ATOM 697 C CA . GLU A 1 88 ? -2.350 2.779 12.176 1.00 94.88 88 GLU A CA 1
ATOM 698 C C . GLU A 1 88 ? -3.171 1.697 11.485 1.00 94.88 88 GLU A C 1
ATOM 700 O O . GLU A 1 88 ? -3.691 1.907 10.394 1.00 94.88 88 GLU A O 1
ATOM 705 N N . THR A 1 89 ? -3.248 0.507 12.077 1.00 90.38 89 THR A N 1
ATOM 706 C CA . THR A 1 89 ? -3.964 -0.652 11.493 1.00 90.38 89 THR A CA 1
ATOM 707 C C . THR A 1 89 ? -5.377 -0.822 12.049 1.00 90.38 89 THR A C 1
ATOM 709 O O . THR A 1 89 ? -6.118 -1.720 11.654 1.00 90.38 89 THR A O 1
ATOM 712 N N . GLU A 1 90 ? -5.769 0.072 12.950 1.00 85.75 90 GLU A N 1
ATOM 713 C CA . GLU A 1 90 ? -7.108 0.190 13.504 1.00 85.75 90 GLU A CA 1
ATOM 714 C C . GLU A 1 90 ? -7.548 1.651 13.375 1.00 85.75 90 GLU A C 1
ATOM 716 O O . GLU A 1 90 ? -6.723 2.558 13.254 1.00 85.75 90 GLU A O 1
ATOM 721 N N . LYS A 1 91 ? -8.861 1.885 13.360 1.00 83.69 91 LYS A N 1
ATOM 722 C CA . LYS A 1 91 ? -9.395 3.241 13.264 1.00 83.69 91 LYS A CA 1
ATOM 723 C C . LYS A 1 91 ? -9.044 4.028 14.529 1.00 83.69 91 LYS A C 1
ATOM 725 O O . LYS A 1 91 ? -9.438 3.619 15.622 1.00 83.69 91 LYS A O 1
ATOM 730 N N . VAL A 1 92 ? -8.350 5.149 14.341 1.00 69.38 92 VAL A N 1
ATOM 731 C CA . VAL A 1 92 ? -7.994 6.116 15.393 1.00 69.38 92 VAL A CA 1
ATOM 732 C C . VAL A 1 92 ? -9.132 7.100 15.649 1.00 69.38 92 VAL A C 1
ATOM 734 O O . VAL A 1 92 ? -9.866 7.427 14.683 1.00 69.38 92 VAL A O 1
#